Protein AF-A0A8H4KW56-F1 (afdb_monomer)

Sequence (147 aa):
MRIPSISNPPPTCSAEEEAIVAAIAARRHPRPIQPLDSALLYSPHVVAGWDSFVGAVRTKSSLADDLRELAIAVVKLLLKSEQPEGFTEKQWAICVIADEMTRNVQVKDETFDWLKALSSHQEVVEVVATDGMPKQHSSRMNLTALF

Solvent-accessible surface area (backbone atoms only — not comparable to full-atom values): 9111 Å² total; per-residue (Å²): 136,83,78,71,63,54,61,88,79,69,91,65,93,46,76,66,48,46,51,46,54,50,51,53,42,61,74,39,57,94,47,74,80,45,66,67,59,36,40,44,55,82,39,48,69,60,45,50,54,49,53,51,50,54,47,41,62,75,74,67,52,88,58,53,69,69,55,47,47,46,40,64,63,64,66,95,76,81,88,76,94,65,82,58,90,92,59,51,72,59,56,44,40,47,52,52,49,39,48,30,40,72,74,64,71,52,65,56,68,69,61,53,54,52,41,53,74,69,39,54,76,66,47,52,51,51,48,52,59,46,47,67,45,84,61,90,85,47,95,67,81,62,73,71,72,80,111

Mean predicted aligned error: 8.42 Å

pLDDT: mean 79.17, std 16.53, range [28.31, 96.44]

InterPro domains:
  IPR029032 AhpD-like [G3DSA:1.20.1290.10] (73-144)
  IPR029032 AhpD-like [SSF69118] (9-130)

Secondary structure (DSSP, 8-state):
-PPPPPPSSPP-SSHHHHHHHHHHHHHHTTSPPPHHHHHHTTSHHHHHHHHHHHHHHHHS-SS-HHHHHHHHH--SS---SSPPTT--HHHHHHHHHHHHHHHHSSPPHHHHHHHHHHS-HHHHHHHHHHHTS--TT-SS--GGGG-

Structure (mmCIF, N/CA/C/O backbone):
data_AF-A0A8H4KW56-F1
#
_entry.id   AF-A0A8H4KW56-F1
#
loop_
_atom_site.group_PDB
_atom_site.id
_atom_site.type_symbol
_atom_site.label_atom_id
_atom_site.label_alt_id
_atom_site.label_comp_id
_atom_site.label_asym_id
_atom_site.label_entity_id
_atom_site.label_seq_id
_atom_site.pdbx_PDB_ins_code
_atom_site.Cartn_x
_atom_site.Cartn_y
_atom_site.Cartn_z
_atom_site.occupancy
_atom_site.B_iso_or_equiv
_atom_site.auth_seq_id
_atom_site.auth_comp_id
_atom_site.auth_asym_id
_atom_site.auth_atom_id
_atom_site.pdbx_PDB_model_num
ATOM 1 N N . MET A 1 1 ? 4.235 21.195 -11.115 1.00 47.50 1 MET A N 1
ATOM 2 C CA . MET A 1 1 ? 5.175 20.990 -12.238 1.00 47.50 1 MET A CA 1
ATOM 3 C C . MET A 1 1 ? 4.883 19.611 -12.827 1.00 47.50 1 MET A C 1
ATOM 5 O O . MET A 1 1 ? 4.714 18.693 -12.036 1.00 47.50 1 MET A O 1
ATOM 9 N N . ARG A 1 2 ? 4.703 19.460 -14.150 1.00 62.31 2 ARG A N 1
ATOM 10 C CA . ARG A 1 2 ? 4.551 18.135 -14.793 1.00 62.31 2 ARG A CA 1
ATOM 11 C C . ARG A 1 2 ? 5.924 17.667 -15.263 1.00 62.31 2 ARG A C 1
ATOM 13 O O . ARG A 1 2 ? 6.624 18.450 -15.896 1.00 62.31 2 ARG A O 1
ATOM 20 N N . ILE A 1 3 ? 6.278 16.424 -14.961 1.00 69.06 3 ILE A N 1
ATOM 21 C CA . ILE A 1 3 ? 7.489 15.794 -15.492 1.00 69.06 3 ILE A CA 1
ATOM 22 C C . ILE A 1 3 ? 7.229 15.470 -16.976 1.00 69.06 3 ILE A C 1
ATOM 24 O O . ILE A 1 3 ? 6.173 14.900 -17.274 1.00 69.06 3 ILE A O 1
ATOM 28 N N . PRO A 1 4 ? 8.112 15.869 -17.911 1.00 76.38 4 PRO A N 1
ATOM 29 C CA . PRO A 1 4 ? 8.006 15.479 -19.317 1.00 76.38 4 PRO A CA 1
ATOM 30 C C . PRO A 1 4 ? 8.029 13.956 -19.474 1.00 76.38 4 PRO A C 1
ATOM 32 O O . PRO A 1 4 ? 8.642 13.263 -18.677 1.00 76.38 4 PRO A O 1
ATOM 35 N N . SER A 1 5 ? 7.372 13.408 -20.491 1.00 73.06 5 SER A N 1
ATOM 36 C CA . SER A 1 5 ? 7.474 11.971 -20.762 1.00 73.06 5 SER A CA 1
ATOM 37 C C . SER A 1 5 ? 8.786 11.650 -21.478 1.00 73.06 5 SER A C 1
ATOM 39 O O . SER A 1 5 ? 9.193 12.384 -22.378 1.00 73.06 5 SER A O 1
ATOM 41 N N . ILE A 1 6 ? 9.418 10.537 -21.106 1.00 74.06 6 ILE A N 1
ATOM 42 C CA . ILE A 1 6 ? 10.551 9.976 -21.848 1.00 74.06 6 ILE A CA 1
ATOM 43 C C . ILE A 1 6 ? 10.073 9.499 -23.228 1.00 74.06 6 ILE A C 1
ATOM 45 O O . ILE A 1 6 ? 8.922 9.081 -23.387 1.00 74.06 6 ILE A O 1
ATOM 49 N N . SER A 1 7 ? 10.958 9.572 -24.224 1.00 72.44 7 SER A N 1
ATOM 50 C CA . SER A 1 7 ? 10.745 9.024 -25.567 1.00 72.44 7 SER A CA 1
ATOM 51 C C . SER A 1 7 ? 10.301 7.553 -25.528 1.00 72.44 7 SER A C 1
ATOM 53 O O . SER A 1 7 ? 10.664 6.808 -24.622 1.00 72.44 7 SER A O 1
ATOM 55 N N . ASN A 1 8 ? 9.516 7.131 -26.523 1.00 68.31 8 ASN A N 1
ATOM 56 C CA . ASN A 1 8 ? 9.110 5.737 -26.711 1.00 68.31 8 ASN A CA 1
ATOM 57 C C . ASN A 1 8 ? 9.741 5.203 -28.016 1.00 68.31 8 ASN A C 1
ATOM 59 O O . ASN A 1 8 ? 9.418 5.752 -29.074 1.00 68.31 8 ASN A O 1
ATOM 63 N N . PRO A 1 9 ? 10.615 4.178 -27.977 1.00 68.81 9 PRO A N 1
ATOM 64 C CA . PRO A 1 9 ? 11.002 3.391 -26.802 1.00 68.81 9 PRO A CA 1
ATOM 65 C C . PRO A 1 9 ? 11.886 4.168 -25.806 1.00 68.81 9 PRO A C 1
ATOM 67 O O . PRO A 1 9 ? 12.611 5.077 -26.223 1.00 68.81 9 PRO A O 1
ATOM 70 N N . PRO A 1 10 ? 11.828 3.828 -24.503 1.00 74.94 10 PRO A N 1
ATOM 71 C CA . PRO A 1 10 ? 12.686 4.438 -23.492 1.00 74.94 10 PRO A CA 1
ATOM 72 C C . PRO A 1 10 ? 14.160 4.120 -23.782 1.00 74.94 10 PRO A C 1
ATOM 74 O O . PRO A 1 10 ? 14.463 2.967 -24.090 1.00 74.94 10 PRO A O 1
ATOM 77 N N . PRO A 1 11 ? 15.084 5.092 -23.677 1.00 75.75 11 PRO A N 1
ATOM 78 C CA . PRO A 1 11 ? 16.506 4.799 -23.722 1.00 75.75 11 PRO A CA 1
ATOM 79 C C . PRO A 1 11 ? 16.898 4.008 -22.469 1.00 75.75 11 PRO A C 1
ATOM 81 O O . PRO A 1 11 ? 16.590 4.425 -21.353 1.00 75.75 11 PRO A O 1
ATOM 84 N N . THR A 1 12 ? 17.578 2.884 -22.662 1.00 81.31 12 THR A N 1
ATOM 85 C CA . THR A 1 12 ? 18.128 2.038 -21.599 1.00 81.31 12 THR A CA 1
ATOM 86 C C . THR A 1 12 ? 19.645 1.986 -21.728 1.00 81.31 12 THR A C 1
ATOM 88 O O . THR A 1 12 ? 20.190 1.947 -22.832 1.00 81.31 12 THR A O 1
ATOM 91 N N . CYS A 1 13 ? 20.338 2.003 -20.595 1.00 79.69 13 CYS A N 1
ATOM 92 C CA . CYS A 1 13 ? 21.798 1.981 -20.513 1.00 79.69 13 CYS A CA 1
ATOM 93 C C . CYS A 1 13 ? 22.339 0.627 -20.023 1.00 79.69 13 CYS A C 1
ATOM 95 O O . CYS A 1 13 ? 23.553 0.424 -20.009 1.00 79.69 13 CYS A O 1
ATOM 97 N N . SER A 1 14 ? 21.466 -0.297 -19.602 1.00 87.12 14 SER A N 1
ATOM 98 C CA . SER A 1 14 ? 21.843 -1.625 -19.113 1.00 87.12 14 SER A CA 1
ATOM 99 C C . SER A 1 14 ? 20.784 -2.691 -19.420 1.00 87.12 14 SER A C 1
ATOM 101 O O . SER A 1 14 ? 19.601 -2.386 -19.583 1.00 87.12 14 SER A O 1
ATOM 103 N N . ALA A 1 15 ? 21.202 -3.961 -19.418 1.00 89.25 15 ALA A N 1
ATOM 104 C CA . ALA A 1 15 ? 20.299 -5.107 -19.563 1.00 89.25 15 ALA A CA 1
ATOM 105 C C . ALA A 1 15 ? 19.258 -5.198 -18.427 1.00 89.25 15 ALA A C 1
ATOM 107 O O . ALA A 1 15 ? 18.167 -5.735 -18.613 1.00 89.25 15 ALA A O 1
ATOM 108 N N . GLU A 1 16 ? 19.579 -4.666 -17.246 1.00 87.69 16 GLU A N 1
ATOM 109 C CA . GLU A 1 16 ? 18.648 -4.613 -16.118 1.00 87.69 16 GLU A CA 1
ATOM 110 C C . GLU A 1 16 ? 17.526 -3.594 -16.371 1.00 87.69 16 GLU A C 1
ATOM 112 O O . GLU A 1 16 ? 16.353 -3.905 -16.170 1.00 87.69 16 GLU A O 1
ATOM 117 N N . GLU A 1 17 ? 17.853 -2.408 -16.892 1.00 88.50 17 GLU A N 1
ATOM 118 C CA . GLU A 1 17 ? 16.851 -1.403 -17.272 1.00 88.50 17 GLU A CA 1
ATOM 119 C C . GLU A 1 17 ? 15.952 -1.895 -18.414 1.00 88.50 17 GLU A C 1
ATOM 121 O O . GLU A 1 17 ? 14.739 -1.679 -18.384 1.00 88.50 17 GLU A O 1
ATOM 126 N N . GLU A 1 18 ? 16.516 -2.619 -19.384 1.00 88.94 18 GLU A N 1
ATOM 127 C CA . GLU A 1 18 ? 15.751 -3.277 -20.451 1.00 88.94 18 GLU A CA 1
ATOM 128 C C . GLU A 1 18 ? 14.740 -4.282 -19.893 1.00 88.94 18 GLU A C 1
ATOM 130 O O . GLU A 1 18 ? 13.574 -4.282 -20.300 1.00 88.94 18 GLU A O 1
ATOM 135 N N . ALA A 1 19 ? 15.151 -5.098 -18.918 1.00 91.38 19 ALA A N 1
ATOM 136 C CA . ALA A 1 19 ? 14.266 -6.050 -18.257 1.00 91.38 19 ALA A CA 1
ATO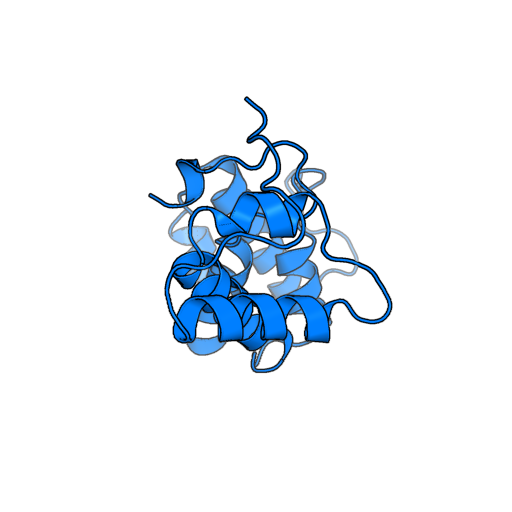M 137 C C . ALA A 1 19 ? 13.122 -5.346 -17.504 1.00 91.38 19 ALA A C 1
ATOM 139 O O . ALA A 1 19 ? 11.979 -5.809 -17.547 1.00 91.38 19 ALA A O 1
ATOM 140 N N . ILE A 1 20 ? 13.395 -4.202 -16.866 1.00 90.94 20 ILE A N 1
ATOM 141 C CA . ILE A 1 20 ? 12.382 -3.388 -16.176 1.00 90.94 20 ILE A CA 1
ATOM 142 C C . ILE A 1 20 ? 11.365 -2.823 -17.177 1.00 90.94 20 ILE A C 1
ATOM 144 O O . ILE A 1 20 ? 10.155 -2.962 -16.975 1.00 90.94 20 ILE A O 1
ATOM 148 N N . VAL A 1 21 ? 11.827 -2.234 -18.285 1.00 89.19 21 VAL A N 1
ATOM 149 C CA . VAL A 1 21 ? 10.944 -1.714 -19.343 1.00 89.19 21 VAL A CA 1
ATOM 150 C C . VAL A 1 21 ? 10.088 -2.835 -19.940 1.00 89.19 21 VAL A C 1
ATOM 152 O O . VAL A 1 21 ? 8.880 -2.659 -20.120 1.00 89.19 21 VAL A O 1
ATOM 155 N N . ALA A 1 22 ? 10.679 -4.006 -20.191 1.00 90.25 22 ALA A N 1
ATOM 156 C CA . ALA A 1 22 ? 9.967 -5.173 -20.702 1.00 90.25 22 ALA A CA 1
ATOM 157 C C . ALA A 1 22 ? 8.895 -5.677 -19.721 1.00 90.25 22 ALA A C 1
ATOM 159 O O . ALA A 1 22 ? 7.775 -5.977 -20.140 1.00 90.25 22 ALA A O 1
ATOM 160 N N . ALA A 1 23 ? 9.191 -5.713 -18.417 1.00 89.88 23 ALA A N 1
ATOM 161 C CA . ALA A 1 23 ? 8.227 -6.099 -17.387 1.00 89.88 23 ALA A CA 1
ATOM 162 C C . ALA A 1 23 ? 7.026 -5.137 -17.332 1.00 89.88 23 ALA A C 1
ATOM 164 O O . ALA A 1 23 ? 5.874 -5.579 -17.268 1.00 89.88 23 ALA A O 1
ATOM 165 N N . ILE A 1 24 ? 7.272 -3.826 -17.429 1.00 87.62 24 ILE A N 1
ATOM 166 C CA . ILE A 1 24 ? 6.212 -2.807 -17.487 1.00 87.62 24 ILE A CA 1
ATOM 167 C C . ILE A 1 24 ? 5.364 -2.989 -18.752 1.00 87.62 24 ILE A C 1
ATOM 169 O O . ILE A 1 24 ? 4.133 -2.995 -18.672 1.00 87.62 24 ILE A O 1
ATOM 173 N N . ALA A 1 25 ? 5.997 -3.178 -19.912 1.00 88.12 25 ALA A N 1
ATOM 174 C CA . ALA A 1 25 ? 5.296 -3.403 -21.174 1.00 88.12 25 ALA A CA 1
ATOM 175 C C . ALA A 1 25 ? 4.415 -4.665 -21.122 1.00 88.12 25 ALA A C 1
ATOM 177 O O . ALA A 1 25 ? 3.240 -4.614 -21.494 1.00 88.12 25 ALA A O 1
ATOM 178 N N . ALA A 1 26 ? 4.941 -5.770 -20.585 1.00 90.25 26 ALA A N 1
ATOM 179 C CA . ALA A 1 26 ? 4.205 -7.020 -20.416 1.00 90.25 26 ALA A CA 1
ATOM 180 C C . ALA A 1 26 ? 2.983 -6.849 -19.499 1.00 90.25 26 ALA A C 1
ATOM 182 O O . ALA A 1 26 ? 1.888 -7.291 -19.842 1.00 90.25 26 ALA A O 1
ATOM 183 N N . ARG A 1 27 ? 3.133 -6.135 -18.374 1.00 85.88 27 ARG A N 1
ATOM 184 C CA . ARG A 1 27 ? 2.034 -5.832 -17.439 1.00 85.88 27 ARG A CA 1
ATOM 185 C C . ARG A 1 27 ? 0.928 -4.978 -18.068 1.00 85.88 27 ARG A C 1
ATOM 187 O O . ARG A 1 27 ? -0.227 -5.052 -17.647 1.00 85.88 27 ARG A O 1
ATOM 194 N N . ARG A 1 28 ? 1.266 -4.124 -19.036 1.00 83.62 28 ARG A N 1
ATOM 195 C CA . ARG A 1 28 ? 0.310 -3.220 -19.695 1.00 83.62 28 ARG A CA 1
ATOM 196 C C . ARG A 1 28 ? -0.399 -3.854 -20.888 1.00 83.62 28 ARG A C 1
ATOM 198 O O . ARG A 1 28 ? -1.491 -3.389 -21.225 1.00 83.62 28 ARG A O 1
ATOM 205 N N . HIS A 1 29 ? 0.166 -4.906 -21.479 1.00 84.94 29 HIS A N 1
ATOM 206 C CA . HIS A 1 29 ? -0.360 -5.547 -22.680 1.00 84.94 29 HIS A CA 1
ATOM 207 C C . HIS A 1 29 ? -1.867 -5.882 -22.566 1.00 84.94 29 HIS A C 1
ATOM 209 O O . HIS A 1 29 ? -2.305 -6.407 -21.540 1.00 84.94 29 HIS A O 1
ATOM 215 N N . PRO A 1 30 ? -2.687 -5.586 -23.599 1.00 85.56 30 PRO A N 1
ATOM 216 C CA . PRO A 1 30 ? -2.322 -5.072 -24.929 1.00 85.56 30 PRO A CA 1
ATOM 217 C C . PRO A 1 30 ? -2.187 -3.543 -25.006 1.00 85.56 30 PRO A C 1
ATOM 219 O O . PRO A 1 30 ? -1.982 -2.992 -26.085 1.00 85.56 30 PRO A O 1
ATOM 222 N N . ARG A 1 31 ? -2.336 -2.829 -23.885 1.00 85.00 31 ARG A N 1
ATOM 223 C CA . ARG A 1 31 ? -2.227 -1.368 -23.869 1.00 85.00 31 ARG A CA 1
ATOM 224 C C . ARG A 1 31 ? -0.756 -0.945 -23.930 1.00 85.00 31 ARG A C 1
ATOM 226 O O . ARG A 1 31 ? 0.087 -1.600 -23.317 1.00 85.00 31 ARG A O 1
ATOM 233 N N . PRO A 1 32 ? -0.445 0.166 -24.618 1.00 83.00 32 PRO A N 1
ATOM 234 C CA . PRO A 1 32 ? 0.901 0.716 -24.613 1.00 83.00 32 PRO A CA 1
ATOM 235 C C . PRO A 1 32 ? 1.277 1.258 -23.227 1.00 83.00 32 PRO A C 1
ATOM 237 O O . PRO A 1 32 ? 0.413 1.535 -22.386 1.00 83.00 32 PRO A O 1
ATOM 240 N N . ILE A 1 33 ? 2.582 1.448 -23.026 1.00 80.88 33 ILE A N 1
ATOM 241 C CA . ILE A 1 33 ? 3.152 2.176 -21.887 1.00 80.88 33 ILE A CA 1
ATOM 242 C C . ILE A 1 33 ? 2.464 3.545 -21.780 1.00 80.88 33 ILE A C 1
ATOM 244 O O . ILE A 1 33 ? 2.325 4.265 -22.771 1.00 80.88 33 ILE A O 1
ATOM 248 N N . GLN A 1 34 ? 1.985 3.887 -20.584 1.00 80.06 34 GLN A N 1
ATOM 249 C CA . GLN A 1 34 ? 1.272 5.142 -20.357 1.00 80.06 34 GLN A CA 1
ATOM 250 C C . GLN A 1 34 ? 2.257 6.292 -20.091 1.00 80.06 34 GLN A C 1
ATOM 252 O O . GLN A 1 34 ? 3.353 6.045 -19.595 1.00 80.06 34 GLN A O 1
ATOM 257 N N . PRO A 1 35 ? 1.855 7.564 -20.287 1.00 77.69 35 PRO A N 1
ATOM 258 C CA . PRO A 1 35 ? 2.702 8.716 -19.960 1.00 77.69 35 PRO A CA 1
ATOM 259 C C . PRO A 1 35 ? 3.231 8.718 -18.518 1.00 77.69 35 PRO A C 1
ATOM 261 O O . PRO A 1 35 ? 4.322 9.222 -18.269 1.00 77.69 35 PRO A O 1
ATOM 264 N N . LEU A 1 36 ? 2.467 8.139 -17.581 1.00 76.44 36 LEU A N 1
ATOM 265 C CA . LEU A 1 36 ? 2.890 7.928 -16.197 1.00 76.44 36 LEU A CA 1
ATOM 266 C C . LEU A 1 36 ? 4.065 6.950 -16.100 1.00 76.44 36 LEU A C 1
ATOM 268 O O . LEU A 1 36 ? 5.062 7.271 -15.466 1.00 76.44 36 LEU A O 1
ATOM 272 N N . ASP A 1 37 ? 3.961 5.787 -16.744 1.00 79.06 37 ASP A N 1
ATOM 273 C CA . ASP A 1 37 ? 5.034 4.790 -16.762 1.00 79.06 37 ASP A CA 1
ATOM 274 C C . ASP A 1 37 ? 6.294 5.387 -17.420 1.00 79.06 37 ASP A C 1
ATOM 276 O O . ASP A 1 37 ? 7.390 5.275 -16.880 1.00 79.06 37 ASP A O 1
ATOM 280 N N . SER A 1 38 ? 6.130 6.124 -18.528 1.00 78.31 38 SER A N 1
ATOM 281 C CA . SER A 1 38 ? 7.228 6.835 -19.198 1.00 78.31 38 SER A CA 1
ATOM 282 C C . SER A 1 38 ? 7.880 7.905 -18.322 1.00 78.31 38 SER A C 1
ATOM 284 O O . SER A 1 38 ? 9.084 8.101 -18.412 1.00 78.31 38 SER A O 1
ATOM 286 N N . ALA A 1 39 ? 7.117 8.615 -17.489 1.00 82.44 39 ALA A N 1
ATOM 287 C CA . ALA A 1 39 ? 7.676 9.591 -16.554 1.00 82.44 39 ALA A CA 1
ATOM 288 C C . ALA A 1 39 ? 8.367 8.920 -15.355 1.00 82.44 39 ALA A C 1
ATOM 290 O O . ALA A 1 39 ? 9.310 9.467 -14.800 1.00 82.44 39 ALA A O 1
ATOM 291 N N . LEU A 1 40 ? 7.927 7.734 -14.939 1.00 82.38 40 LEU A N 1
ATOM 292 C CA . LEU A 1 40 ? 8.568 6.999 -13.849 1.00 82.38 40 LEU A CA 1
ATOM 293 C C . LEU A 1 40 ? 9.920 6.401 -14.280 1.00 82.38 40 LEU A C 1
ATOM 295 O O . LEU A 1 40 ? 10.844 6.319 -13.473 1.00 82.38 40 LEU A O 1
ATOM 299 N N . LEU A 1 41 ? 10.080 6.083 -15.568 1.00 87.00 41 LEU A N 1
ATOM 300 C CA . LEU A 1 41 ? 11.314 5.537 -16.144 1.00 87.00 41 LEU A CA 1
ATOM 301 C C . LEU A 1 41 ? 12.538 6.476 -16.093 1.00 87.00 41 LEU A C 1
ATOM 303 O O . LEU A 1 41 ? 13.621 6.052 -16.479 1.00 87.00 41 LEU A O 1
ATOM 307 N N . TYR A 1 42 ? 12.428 7.700 -15.554 1.00 86.06 42 TYR A N 1
ATOM 308 C CA . TYR A 1 42 ? 13.617 8.478 -15.160 1.00 86.06 42 TYR A CA 1
ATOM 309 C C . TYR A 1 42 ? 14.391 7.811 -14.013 1.00 86.06 42 TYR A C 1
ATOM 311 O O . TYR A 1 42 ? 15.553 8.139 -13.789 1.00 86.06 42 TYR A O 1
ATOM 319 N N . SER A 1 43 ? 13.759 6.893 -13.275 1.00 88.50 43 SER A N 1
ATOM 320 C CA . SER A 1 43 ? 14.400 6.103 -12.226 1.00 88.50 43 SER A CA 1
ATOM 321 C C . SER A 1 43 ? 13.959 4.633 -12.298 1.00 88.50 43 SER A C 1
ATOM 323 O O . SER A 1 43 ? 13.132 4.198 -11.492 1.00 88.50 43 SER A O 1
ATOM 325 N N . PRO A 1 44 ? 14.485 3.842 -13.256 1.00 88.12 44 PRO A N 1
ATOM 326 C CA . PRO A 1 44 ? 14.012 2.483 -13.533 1.00 88.12 44 PRO A CA 1
ATOM 327 C C . PRO A 1 44 ? 13.984 1.569 -12.301 1.00 88.12 44 PRO A C 1
ATOM 329 O O . PRO A 1 44 ? 12.973 0.917 -12.048 1.00 88.12 44 PRO A O 1
ATOM 332 N N . HIS A 1 45 ? 15.039 1.573 -11.479 1.00 89.38 45 HIS A N 1
ATOM 333 C CA . HIS A 1 45 ? 15.093 0.740 -10.270 1.00 89.38 45 HIS A CA 1
ATOM 334 C C . HIS A 1 45 ? 14.040 1.138 -9.223 1.00 89.38 45 HIS A C 1
ATOM 336 O O . HIS A 1 45 ? 13.480 0.268 -8.555 1.00 89.38 45 HIS A O 1
ATOM 342 N N . VAL A 1 46 ? 13.717 2.432 -9.104 1.00 88.69 46 VAL A N 1
ATOM 343 C CA . VAL A 1 46 ? 12.640 2.898 -8.217 1.00 88.69 46 VAL A CA 1
ATOM 344 C C . VAL A 1 46 ? 11.286 2.418 -8.734 1.00 88.69 46 VAL A C 1
ATOM 346 O O . VAL A 1 46 ? 10.481 1.936 -7.941 1.00 88.69 46 VAL A O 1
ATOM 349 N N . VAL A 1 47 ? 11.043 2.464 -10.050 1.00 87.19 47 VAL A N 1
ATOM 350 C CA . VAL A 1 47 ? 9.809 1.915 -10.649 1.00 87.19 47 VAL A CA 1
ATOM 351 C C . VAL A 1 47 ? 9.688 0.419 -10.401 1.00 87.19 47 VAL A C 1
ATOM 353 O O . VAL A 1 47 ? 8.617 -0.053 -10.034 1.00 87.19 47 VAL A O 1
ATOM 356 N N . ALA A 1 48 ? 10.778 -0.325 -10.577 1.00 89.06 48 ALA A N 1
ATOM 357 C CA . ALA A 1 48 ? 10.792 -1.767 -10.374 1.00 89.06 48 ALA A CA 1
ATOM 358 C C . ALA A 1 48 ? 10.479 -2.140 -8.917 1.00 89.06 48 ALA A C 1
ATOM 360 O O . ALA A 1 48 ? 9.625 -2.992 -8.661 1.00 89.06 48 ALA A O 1
ATOM 361 N N . GLY A 1 49 ? 11.125 -1.468 -7.957 1.00 89.88 49 GLY A N 1
ATOM 362 C CA . GLY A 1 49 ? 10.841 -1.649 -6.533 1.00 89.88 49 GLY A CA 1
ATOM 363 C C . GLY A 1 49 ? 9.397 -1.287 -6.186 1.00 89.88 49 GLY A C 1
ATOM 364 O O . GLY A 1 49 ? 8.71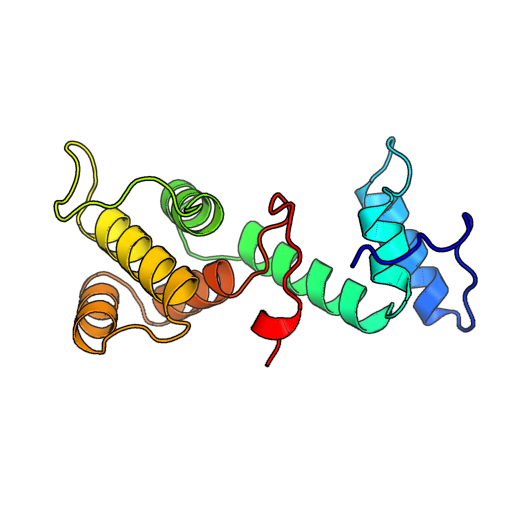7 -2.038 -5.488 1.00 89.88 49 GLY A O 1
ATOM 365 N N . TRP A 1 50 ? 8.905 -0.180 -6.740 1.00 85.44 50 TRP A N 1
ATOM 366 C CA . TRP A 1 50 ? 7.532 0.279 -6.566 1.00 85.44 50 TRP A CA 1
ATOM 367 C C . TRP A 1 50 ? 6.498 -0.724 -7.095 1.00 85.44 50 TRP A C 1
ATOM 369 O O . TRP A 1 50 ? 5.572 -1.094 -6.374 1.00 85.44 50 TRP A O 1
ATOM 379 N N . ASP A 1 51 ? 6.667 -1.215 -8.323 1.00 85.44 51 ASP A N 1
ATOM 380 C CA . ASP A 1 51 ? 5.775 -2.209 -8.927 1.00 85.44 51 ASP A CA 1
ATOM 381 C C . ASP A 1 51 ? 5.770 -3.521 -8.129 1.00 85.44 51 ASP A C 1
ATOM 383 O O . ASP A 1 51 ? 4.708 -4.108 -7.908 1.00 85.44 51 ASP A O 1
ATOM 387 N N . SER A 1 52 ? 6.940 -3.955 -7.649 1.00 89.56 52 SER A N 1
ATOM 388 C CA . SER A 1 52 ? 7.071 -5.132 -6.784 1.00 89.56 52 SER A CA 1
ATOM 389 C C . SER A 1 52 ? 6.317 -4.953 -5.462 1.00 89.56 52 SER A C 1
ATOM 391 O O . SER A 1 52 ? 5.522 -5.812 -5.072 1.00 89.56 52 SER A O 1
ATOM 393 N N . PHE A 1 53 ? 6.503 -3.808 -4.801 1.00 89.31 53 PHE A N 1
ATOM 394 C CA . PHE A 1 53 ? 5.849 -3.478 -3.537 1.00 89.31 53 PHE A CA 1
ATOM 395 C C . PHE A 1 53 ? 4.322 -3.393 -3.675 1.00 89.31 53 PHE A C 1
ATOM 397 O O . PHE A 1 53 ? 3.593 -4.056 -2.937 1.00 89.31 53 PHE A O 1
ATOM 404 N N . VAL A 1 54 ? 3.825 -2.652 -4.671 1.00 84.50 54 VAL A N 1
ATOM 405 C CA . VAL A 1 54 ? 2.385 -2.553 -4.965 1.00 84.50 54 VAL A CA 1
ATOM 406 C C . VAL A 1 54 ? 1.801 -3.922 -5.318 1.00 84.50 54 VAL A C 1
ATOM 408 O O . VAL A 1 54 ? 0.688 -4.249 -4.902 1.00 84.50 54 VAL A O 1
ATOM 411 N N . GLY A 1 55 ? 2.547 -4.742 -6.063 1.00 86.62 55 GLY A N 1
ATOM 412 C CA . GLY A 1 55 ? 2.173 -6.120 -6.358 1.00 86.62 55 GLY A CA 1
ATOM 413 C C . GLY A 1 55 ? 2.020 -6.961 -5.091 1.00 86.62 55 GLY A C 1
ATOM 414 O O . GLY A 1 55 ? 1.016 -7.659 -4.943 1.00 86.62 55 GLY A O 1
ATOM 415 N N . ALA A 1 56 ? 2.965 -6.863 -4.153 1.00 91.12 56 ALA A N 1
ATOM 416 C CA . ALA A 1 56 ? 2.911 -7.576 -2.880 1.00 91.12 56 ALA A CA 1
ATOM 417 C C . ALA A 1 56 ? 1.698 -7.159 -2.038 1.00 91.12 56 ALA A C 1
ATOM 419 O O . ALA A 1 56 ? 0.936 -8.024 -1.617 1.00 91.12 56 ALA A O 1
ATOM 420 N N . VAL A 1 57 ? 1.450 -5.858 -1.876 1.00 87.50 57 VAL A N 1
ATOM 421 C CA . VAL A 1 57 ? 0.280 -5.362 -1.130 1.00 87.50 57 VAL A CA 1
ATOM 422 C C . VAL A 1 57 ? -1.033 -5.847 -1.745 1.00 87.50 57 VAL A C 1
ATOM 424 O O . VAL A 1 57 ? -1.938 -6.258 -1.028 1.00 87.50 57 VAL A O 1
ATOM 427 N N . ARG A 1 58 ? -1.149 -5.860 -3.078 1.00 84.81 58 ARG A N 1
ATOM 428 C CA . ARG A 1 58 ? -2.393 -6.263 -3.752 1.00 84.81 58 ARG A CA 1
ATOM 429 C C . ARG A 1 58 ? -2.647 -7.763 -3.787 1.00 84.81 58 ARG A C 1
ATOM 431 O O . ARG A 1 58 ? -3.801 -8.160 -3.867 1.00 84.81 58 ARG A O 1
ATOM 438 N N . THR A 1 59 ? -1.595 -8.579 -3.810 1.00 88.56 59 THR A N 1
ATOM 439 C CA . THR A 1 59 ? -1.722 -10.018 -4.120 1.00 88.56 59 THR A CA 1
ATOM 440 C C . THR A 1 59 ? -1.208 -10.947 -3.025 1.00 88.56 59 THR A C 1
ATOM 442 O O . THR A 1 59 ? -1.447 -12.148 -3.095 1.00 88.56 59 THR A O 1
ATOM 445 N N . LYS A 1 60 ? -0.496 -10.417 -2.025 1.00 92.19 60 LYS A N 1
ATOM 446 C CA . LYS A 1 60 ? 0.145 -11.186 -0.946 1.00 92.19 60 LYS A CA 1
ATOM 447 C C . LYS A 1 60 ? -0.178 -10.644 0.452 1.00 92.19 60 LYS A C 1
ATOM 449 O O . LYS A 1 60 ? 0.483 -11.035 1.407 1.00 92.19 60 LYS A O 1
ATOM 454 N N . SER A 1 61 ? -1.145 -9.735 0.566 1.00 91.00 61 SER A N 1
ATOM 455 C CA . SER A 1 61 ? -1.604 -9.203 1.852 1.00 91.00 61 SER A CA 1
ATOM 456 C C . SER A 1 61 ? -2.551 -10.184 2.544 1.00 91.00 61 SER A C 1
ATOM 458 O O . SER A 1 61 ? -3.312 -10.898 1.892 1.00 91.00 61 SER A O 1
ATOM 460 N N . SER A 1 62 ? -2.488 -10.200 3.873 1.00 93.88 62 SER A N 1
ATOM 461 C CA . SER A 1 62 ? -3.436 -10.883 4.755 1.00 93.88 62 SER A CA 1
ATOM 462 C C . SER A 1 62 ? -4.760 -10.130 4.935 1.00 93.88 62 SER A C 1
ATOM 464 O O . SER A 1 62 ? -5.741 -10.729 5.376 1.00 93.88 62 SER A O 1
ATOM 466 N N . LEU A 1 63 ? -4.806 -8.836 4.591 1.00 92.19 63 LEU A N 1
ATOM 467 C CA . LEU A 1 63 ? -6.016 -8.023 4.665 1.00 92.19 63 LEU A CA 1
ATOM 468 C C . LEU A 1 63 ? -7.091 -8.568 3.727 1.00 92.19 63 LEU A C 1
ATOM 470 O O . LEU A 1 63 ? -6.847 -8.796 2.536 1.00 92.19 63 LEU A O 1
ATOM 474 N N . ALA A 1 64 ? -8.305 -8.688 4.262 1.00 93.06 64 ALA A N 1
ATOM 475 C CA . ALA A 1 64 ? -9.486 -8.972 3.464 1.00 93.06 64 ALA A CA 1
ATOM 476 C C . ALA A 1 64 ? -9.660 -7.924 2.349 1.00 93.06 64 ALA A C 1
ATOM 478 O O . ALA A 1 64 ? -9.261 -6.763 2.488 1.00 93.06 64 ALA A O 1
ATOM 479 N N . ASP A 1 65 ? -10.236 -8.352 1.225 1.00 90.69 65 ASP A N 1
ATOM 48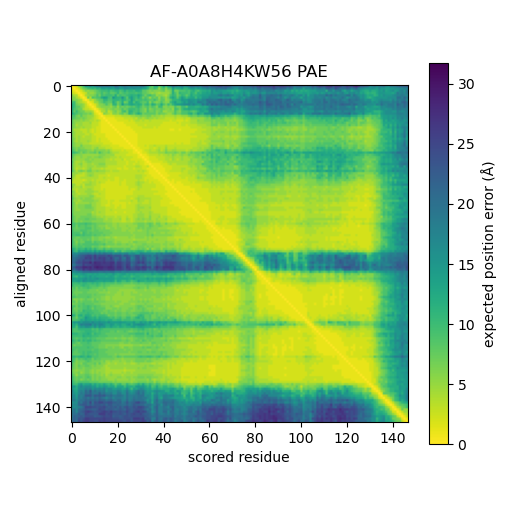0 C CA . ASP A 1 65 ? -10.337 -7.536 0.011 1.00 90.69 65 ASP A CA 1
ATOM 481 C C . ASP A 1 65 ? -11.060 -6.208 0.249 1.00 90.69 65 ASP A C 1
ATOM 483 O O . ASP A 1 65 ? -10.620 -5.175 -0.246 1.00 90.69 65 ASP A O 1
ATOM 487 N N . ASP A 1 66 ? -12.116 -6.211 1.060 1.00 89.94 66 ASP A N 1
ATOM 488 C CA . ASP A 1 66 ? -12.861 -5.012 1.434 1.00 89.94 66 ASP A CA 1
ATOM 489 C C . ASP A 1 66 ? -12.010 -4.027 2.253 1.00 89.94 66 ASP A C 1
ATOM 491 O O . ASP A 1 66 ? -12.015 -2.831 1.970 1.00 89.94 66 ASP A O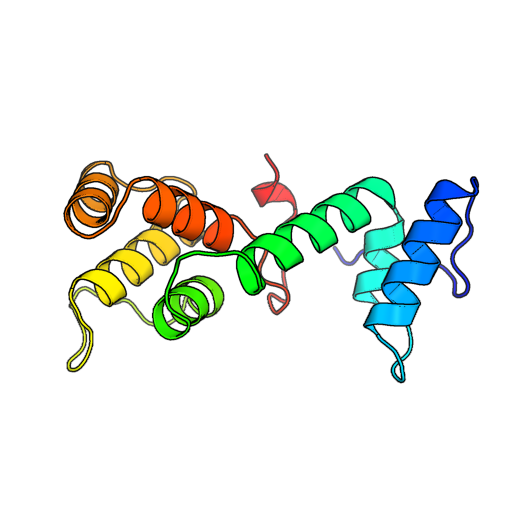 1
ATOM 495 N N . LEU A 1 67 ? -11.228 -4.517 3.221 1.00 91.19 67 LEU A N 1
ATOM 496 C CA . LEU A 1 67 ? -10.330 -3.694 4.039 1.00 91.19 67 LEU A CA 1
ATOM 497 C C . LEU A 1 67 ? -9.194 -3.098 3.207 1.00 91.19 67 LEU A C 1
ATOM 499 O O . LEU A 1 67 ? -8.844 -1.927 3.368 1.00 91.19 67 LEU A O 1
ATOM 503 N N . ARG A 1 68 ? -8.626 -3.897 2.302 1.00 89.00 68 ARG A N 1
ATOM 504 C CA . ARG A 1 68 ? -7.554 -3.454 1.410 1.00 89.00 68 ARG A CA 1
ATOM 505 C C . ARG A 1 68 ? -8.058 -2.413 0.418 1.00 89.00 68 ARG A C 1
ATOM 507 O O . ARG A 1 68 ? -7.390 -1.403 0.211 1.00 89.00 68 ARG A O 1
ATOM 514 N N . GLU A 1 69 ? -9.230 -2.627 -0.175 1.00 86.50 69 GLU A N 1
ATOM 515 C CA . GLU A 1 69 ? -9.841 -1.638 -1.062 1.00 86.50 69 GLU A CA 1
ATOM 516 C C . GLU A 1 69 ? -10.233 -0.371 -0.304 1.00 86.50 69 GLU A C 1
ATOM 518 O O . GLU A 1 69 ? -10.028 0.712 -0.838 1.00 86.50 69 GLU A O 1
ATOM 523 N N . LEU A 1 70 ? -10.694 -0.460 0.949 1.00 86.50 70 LEU A N 1
ATOM 524 C CA . LEU A 1 70 ? -10.902 0.720 1.791 1.00 86.50 70 LEU A CA 1
ATOM 525 C C . LEU A 1 70 ? -9.598 1.501 1.977 1.00 86.50 70 LEU A C 1
ATOM 527 O O . LEU A 1 70 ? -9.558 2.679 1.632 1.00 86.50 70 LEU A O 1
ATOM 531 N N . ALA A 1 71 ? -8.512 0.852 2.403 1.00 82.62 71 ALA A N 1
ATOM 532 C CA . ALA A 1 71 ? -7.209 1.507 2.539 1.00 82.62 71 ALA A CA 1
ATOM 533 C C . ALA A 1 71 ? -6.725 2.120 1.206 1.00 82.62 71 ALA A C 1
ATOM 535 O O . ALA A 1 71 ? -6.226 3.239 1.15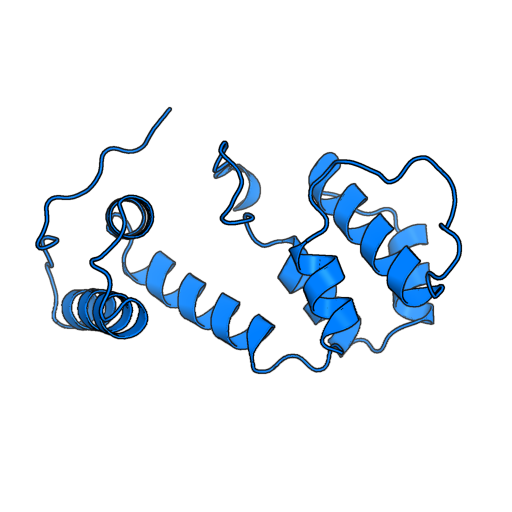9 1.00 82.62 71 ALA A O 1
ATOM 536 N N . ILE A 1 72 ? -6.921 1.456 0.061 1.00 78.69 72 ILE A N 1
ATOM 537 C CA . ILE A 1 72 ? -6.548 2.015 -1.253 1.00 78.69 72 ILE A CA 1
ATOM 538 C C . ILE A 1 72 ? -7.440 3.204 -1.640 1.00 78.69 72 ILE A C 1
ATOM 540 O O . ILE A 1 72 ? -6.935 4.210 -2.149 1.00 78.69 72 ILE A O 1
ATOM 544 N N . ALA A 1 73 ? -8.750 3.080 -1.437 1.00 73.94 73 ALA A N 1
ATOM 545 C CA . ALA A 1 73 ? -9.771 3.981 -1.952 1.00 73.94 73 ALA A CA 1
ATOM 546 C C . ALA A 1 73 ? -10.062 5.180 -1.047 1.00 73.94 73 ALA A C 1
ATOM 548 O O . ALA A 1 73 ? -10.763 6.088 -1.503 1.00 73.94 73 ALA A O 1
ATOM 549 N N . VAL A 1 74 ? -9.531 5.234 0.186 1.00 64.69 74 VAL A N 1
ATOM 550 C CA . VAL A 1 74 ? -9.650 6.418 1.049 1.00 64.69 74 VAL A CA 1
ATOM 551 C C . VAL A 1 74 ? -8.915 7.589 0.391 1.00 64.69 74 VAL A C 1
ATOM 553 O O . VAL A 1 74 ? -7.733 7.861 0.584 1.00 64.69 74 VAL A O 1
ATOM 556 N N . VAL A 1 75 ? -9.651 8.307 -0.450 1.00 54.34 75 VAL A N 1
ATOM 557 C CA . VAL A 1 75 ? -9.243 9.548 -1.087 1.00 54.34 75 VAL A CA 1
ATOM 558 C C . VAL A 1 75 ? -10.065 10.644 -0.438 1.00 54.34 75 VAL A C 1
ATOM 560 O O . VAL A 1 75 ? -11.158 10.952 -0.891 1.00 54.34 75 VAL A O 1
ATOM 563 N N . LYS A 1 76 ? -9.511 11.223 0.632 1.00 53.84 76 LYS A N 1
ATOM 564 C CA . LYS A 1 76 ? -9.654 12.619 1.094 1.00 53.84 76 LYS A CA 1
ATOM 565 C C . LYS A 1 76 ? -11.059 13.236 1.271 1.00 53.84 76 LYS A C 1
ATOM 567 O O . LYS A 1 76 ? -11.124 14.408 1.636 1.00 53.84 76 LYS A O 1
ATOM 572 N N . LEU A 1 77 ? -12.169 12.548 0.998 1.00 52.12 77 LEU A N 1
ATOM 573 C CA . LEU A 1 77 ? -13.429 13.245 0.721 1.00 52.12 77 LEU A CA 1
ATOM 574 C C . LEU A 1 77 ? -14.476 13.217 1.847 1.00 52.12 77 LEU A C 1
ATOM 576 O O . LEU A 1 77 ? -15.281 14.141 1.869 1.00 52.12 77 LEU A O 1
ATOM 580 N N . LEU A 1 78 ? -14.526 12.240 2.768 1.00 52.22 78 LEU A N 1
ATOM 581 C CA . LEU A 1 78 ? -15.804 11.999 3.477 1.00 52.22 78 LEU A CA 1
ATOM 582 C C . LEU A 1 78 ? -15.793 11.646 4.975 1.00 52.22 78 LEU A C 1
ATOM 584 O O . LEU A 1 78 ? -16.824 11.207 5.468 1.00 52.22 78 LEU A O 1
ATOM 588 N N . LEU A 1 79 ? -14.729 11.870 5.748 1.00 56.66 79 LEU A N 1
ATOM 589 C CA . LEU A 1 79 ? -14.741 11.440 7.158 1.00 56.66 79 LEU A CA 1
ATOM 590 C C . LEU A 1 79 ? -14.933 12.607 8.125 1.00 56.66 79 LEU A C 1
ATOM 592 O O . LEU A 1 79 ? -14.038 13.021 8.855 1.00 56.66 79 LEU A O 1
ATOM 596 N N . LYS A 1 80 ? -16.144 13.171 8.099 1.00 55.34 80 LYS A N 1
ATOM 597 C CA . LYS A 1 80 ? -16.620 14.068 9.153 1.00 55.34 80 LYS A CA 1
ATOM 598 C C . LYS A 1 80 ? -17.138 13.232 10.329 1.00 55.34 80 LYS A C 1
ATOM 600 O O . LYS A 1 80 ? -18.242 12.710 10.284 1.00 55.34 80 LYS A O 1
ATOM 605 N N . SER A 1 81 ? -16.296 13.159 11.354 1.00 63.69 81 SER A N 1
ATOM 606 C CA . SER A 1 81 ? -16.578 12.998 12.791 1.00 63.69 81 SER A CA 1
ATOM 607 C C . SER A 1 81 ? -17.334 11.778 13.341 1.00 63.69 81 SER A C 1
ATOM 609 O O . SER A 1 81 ? -17.223 11.582 14.545 1.00 63.69 81 SER A O 1
ATOM 611 N N . GLU A 1 82 ? -18.018 10.934 12.561 1.00 75.50 82 GLU A N 1
ATOM 612 C CA . GLU A 1 82 ? -18.725 9.754 13.10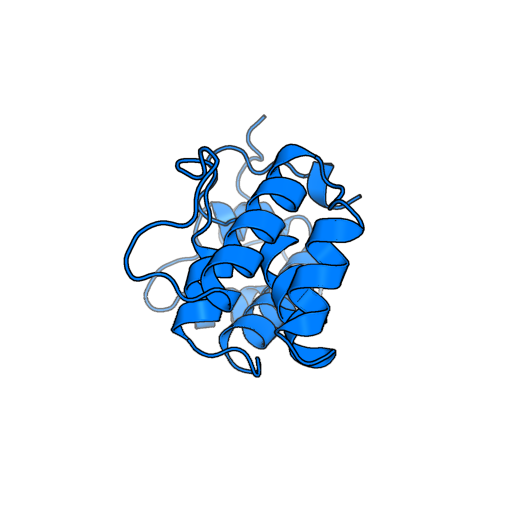9 1.00 75.50 82 GLU A CA 1
ATOM 613 C C . GLU A 1 82 ? -18.662 8.525 12.188 1.00 75.50 82 GLU A C 1
ATOM 615 O O . GLU A 1 82 ? -18.589 8.660 10.965 1.00 75.50 82 GLU A O 1
ATOM 620 N N . GLN A 1 83 ? -18.689 7.326 12.788 1.00 85.31 83 GLN A N 1
ATOM 621 C CA . GLN A 1 83 ? -18.724 6.049 12.069 1.00 85.31 83 GLN A CA 1
ATOM 622 C C . GLN A 1 83 ? -20.019 5.938 11.247 1.00 85.31 83 GLN A C 1
ATOM 624 O O . GLN A 1 83 ? -21.102 5.961 11.836 1.00 85.31 83 GLN A O 1
ATOM 629 N N . PRO A 1 84 ? -19.948 5.781 9.913 1.00 83.44 84 PRO A N 1
ATOM 630 C CA . PRO A 1 84 ? -21.140 5.612 9.090 1.00 83.44 84 PRO A CA 1
ATOM 631 C C . PRO A 1 84 ? -21.873 4.296 9.383 1.00 83.44 84 PRO A C 1
ATOM 633 O O . PRO A 1 84 ? -21.257 3.281 9.715 1.00 83.44 84 PRO A O 1
ATOM 636 N N . GLU A 1 85 ? -23.193 4.289 9.185 1.00 85.44 85 GLU A N 1
ATOM 637 C CA . GLU A 1 85 ? -23.998 3.068 9.271 1.00 85.44 85 GLU A CA 1
ATOM 638 C C . GLU A 1 85 ? -23.497 2.009 8.271 1.00 85.44 85 GLU A C 1
ATOM 640 O O . GLU A 1 85 ? -23.175 2.315 7.121 1.00 85.44 85 GLU A O 1
ATOM 645 N N . GLY A 1 86 ? -23.408 0.755 8.720 1.00 86.81 86 GLY A N 1
ATOM 646 C CA . GLY A 1 86 ? -22.937 -0.370 7.907 1.00 86.81 86 GLY A CA 1
ATOM 647 C C . GLY A 1 86 ? -21.418 -0.570 7.887 1.00 86.81 86 GLY A C 1
ATOM 648 O O . GLY A 1 86 ? -20.966 -1.599 7.390 1.00 86.81 86 GLY A O 1
ATOM 649 N N . PHE A 1 87 ? -20.631 0.344 8.462 1.00 89.50 87 PHE A N 1
ATOM 650 C CA . PHE A 1 87 ? -19.203 0.113 8.677 1.00 89.50 87 PHE A CA 1
ATOM 651 C C . PHE A 1 87 ? -18.988 -0.697 9.948 1.00 89.50 87 PHE A C 1
ATOM 653 O O . PHE A 1 87 ? -19.581 -0.420 10.990 1.00 89.50 87 PHE A O 1
ATOM 660 N N . THR A 1 88 ? -18.091 -1.671 9.879 1.00 93.12 88 THR A N 1
ATOM 661 C CA . THR A 1 88 ? -17.524 -2.290 11.079 1.00 93.12 88 THR A CA 1
ATOM 662 C C . THR A 1 88 ? -16.547 -1.335 11.760 1.00 93.12 88 THR A C 1
ATOM 664 O O . THR A 1 88 ? -15.994 -0.429 11.132 1.00 93.12 88 THR A O 1
ATOM 667 N N . GLU A 1 89 ? -16.279 -1.575 13.042 1.00 92.62 89 GLU A N 1
ATOM 668 C CA . GLU A 1 89 ? -15.303 -0.791 13.804 1.00 92.62 89 GLU A CA 1
ATOM 669 C C . GLU A 1 89 ? -13.906 -0.826 13.157 1.00 92.62 89 GLU A C 1
ATOM 671 O O . GLU A 1 89 ? -13.256 0.206 13.015 1.00 92.62 89 GLU A O 1
ATOM 676 N N . LYS A 1 90 ? -13.474 -1.996 12.660 1.00 93.00 90 LYS A N 1
ATOM 677 C CA . LYS A 1 90 ? -12.175 -2.163 11.987 1.00 93.00 90 LYS A CA 1
ATOM 678 C C . LYS A 1 90 ? -12.094 -1.397 10.666 1.00 93.00 90 LYS A C 1
ATOM 680 O O . LYS A 1 90 ? -11.094 -0.733 10.406 1.00 93.00 90 LYS A O 1
ATOM 685 N N . GLN A 1 91 ? -13.146 -1.455 9.847 1.00 91.94 91 GLN A N 1
ATOM 686 C CA . GLN A 1 91 ? -13.229 -0.668 8.610 1.00 91.94 91 GLN A CA 1
ATOM 687 C C . GLN A 1 91 ? -13.164 0.833 8.912 1.00 91.94 91 GLN A C 1
ATOM 689 O O . GLN A 1 91 ? -12.485 1.577 8.207 1.00 91.94 91 GLN A O 1
ATOM 694 N N . TRP A 1 92 ? -13.830 1.271 9.984 1.00 91.00 92 TRP A N 1
ATOM 695 C CA . TRP A 1 92 ? -13.800 2.663 10.411 1.00 91.00 92 TRP A CA 1
ATOM 696 C C . TRP A 1 92 ? -12.413 3.101 10.894 1.00 91.00 92 TRP A C 1
ATOM 698 O O . TRP A 1 92 ? -11.9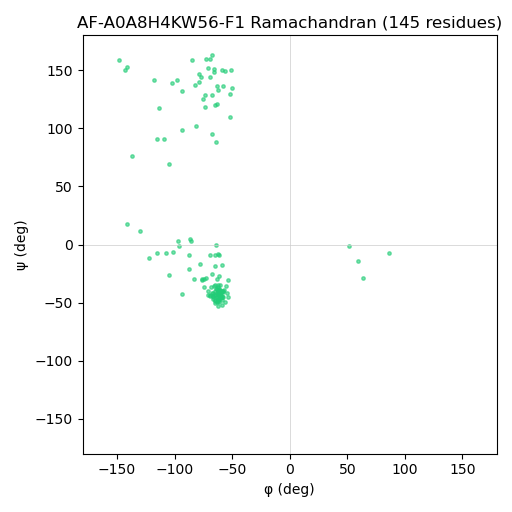18 4.135 10.448 1.00 91.00 92 TRP A O 1
ATOM 708 N N . ALA A 1 93 ? -11.742 2.288 11.713 1.00 91.06 93 ALA A N 1
ATOM 709 C CA . ALA A 1 93 ? -10.381 2.559 12.169 1.00 91.06 93 ALA A CA 1
ATOM 710 C C . ALA A 1 93 ? -9.396 2.714 11.001 1.00 91.06 93 ALA A C 1
ATOM 712 O O . ALA A 1 93 ? -8.637 3.681 10.966 1.00 91.06 93 ALA A O 1
ATOM 713 N N . ILE A 1 94 ? -9.454 1.825 10.004 1.00 90.38 94 ILE A N 1
ATOM 714 C CA . ILE A 1 94 ? -8.625 1.916 8.789 1.00 90.38 94 ILE A CA 1
ATOM 715 C C . ILE A 1 94 ? -8.879 3.234 8.051 1.00 90.38 94 ILE A C 1
ATOM 717 O O . ILE A 1 94 ? -7.937 3.926 7.675 1.00 90.38 94 ILE A O 1
ATOM 721 N N . CYS A 1 95 ? -10.144 3.622 7.894 1.00 87.94 95 CYS A N 1
ATOM 722 C CA . CYS A 1 95 ? -10.517 4.881 7.260 1.00 87.94 95 CYS A CA 1
ATOM 723 C C . CYS A 1 95 ? -9.953 6.114 7.996 1.00 87.94 95 CYS A C 1
ATOM 725 O O . CYS A 1 95 ? -9.467 7.044 7.348 1.00 87.94 95 CYS A O 1
ATOM 727 N N . VAL A 1 96 ? -9.984 6.128 9.334 1.00 87.00 96 VAL A N 1
ATOM 728 C CA . VAL A 1 96 ? -9.434 7.233 10.141 1.00 87.00 96 VAL A CA 1
ATOM 729 C C . VAL A 1 96 ? -7.907 7.279 10.052 1.00 87.00 96 VAL A C 1
ATOM 731 O O . VAL A 1 96 ? -7.348 8.355 9.844 1.00 87.00 96 VAL A O 1
ATOM 734 N N . ILE A 1 97 ? -7.233 6.126 10.133 1.00 86.81 97 ILE A N 1
ATOM 735 C CA . ILE A 1 97 ? -5.777 6.016 9.944 1.00 86.81 97 ILE A CA 1
ATOM 736 C C . ILE A 1 97 ? -5.371 6.582 8.581 1.00 86.81 97 ILE A C 1
ATOM 738 O O . ILE A 1 97 ? -4.489 7.439 8.506 1.00 86.81 97 ILE A O 1
ATOM 742 N N . ALA A 1 98 ? -6.051 6.161 7.515 1.00 84.38 98 ALA A N 1
ATOM 743 C CA . ALA A 1 98 ? -5.787 6.614 6.156 1.00 84.38 98 ALA A CA 1
ATOM 744 C C . ALA A 1 98 ? -5.956 8.138 5.999 1.00 84.38 98 ALA A C 1
ATOM 746 O O . ALA A 1 98 ? -5.140 8.795 5.340 1.00 84.38 98 ALA A O 1
ATOM 747 N N . ASP A 1 99 ? -6.984 8.729 6.622 1.00 82.50 99 ASP A N 1
ATOM 748 C CA . ASP A 1 99 ? -7.192 10.182 6.616 1.00 82.50 99 ASP A CA 1
ATOM 749 C C . ASP A 1 99 ? -6.086 10.925 7.381 1.00 82.50 99 ASP A C 1
ATOM 751 O O . ASP A 1 99 ? -5.504 11.872 6.841 1.00 82.50 99 ASP A O 1
ATOM 755 N N . GLU A 1 100 ? -5.731 10.475 8.590 1.00 82.00 100 GLU A N 1
ATOM 756 C CA . GLU A 1 100 ? -4.659 11.090 9.383 1.00 82.00 100 GLU A CA 1
ATOM 757 C C . GLU A 1 100 ? -3.310 11.019 8.650 1.00 82.00 100 GLU A C 1
ATOM 759 O O . GLU A 1 100 ? -2.648 12.051 8.487 1.00 82.00 100 GLU A O 1
ATOM 764 N N . MET A 1 101 ? -2.956 9.852 8.097 1.00 80.44 101 MET A N 1
ATOM 765 C CA . MET A 1 101 ? -1.746 9.663 7.285 1.00 80.44 101 MET A CA 1
ATOM 766 C C . MET A 1 101 ? -1.727 10.574 6.052 1.00 80.44 101 MET A C 1
ATOM 768 O O . MET A 1 101 ? -0.695 11.155 5.717 1.00 80.44 101 MET A O 1
ATOM 772 N N . THR A 1 102 ? -2.870 10.760 5.387 1.00 76.44 102 THR A N 1
ATOM 773 C CA . THR A 1 102 ? -2.961 11.571 4.161 1.00 76.44 102 THR A CA 1
ATOM 774 C C . THR A 1 102 ? -2.931 13.078 4.437 1.00 76.44 102 THR A C 1
ATOM 776 O O . THR A 1 102 ? -2.497 13.865 3.586 1.00 76.44 102 THR A O 1
ATOM 779 N N . ARG A 1 103 ? -3.443 13.518 5.592 1.00 75.56 103 ARG A N 1
ATOM 780 C CA . ARG A 1 103 ? -3.574 14.943 5.932 1.00 75.56 103 ARG A CA 1
ATOM 781 C C . ARG A 1 103 ? -2.393 15.486 6.716 1.00 75.56 103 ARG A C 1
ATOM 783 O O . ARG A 1 103 ? -1.962 16.604 6.443 1.00 75.56 103 ARG A O 1
ATOM 790 N N . ASN A 1 104 ? -1.916 14.716 7.684 1.00 70.94 104 ASN A N 1
ATOM 791 C CA . ASN A 1 104 ? -0.996 15.193 8.707 1.00 70.94 104 ASN A CA 1
ATOM 792 C C . ASN A 1 104 ? 0.366 14.505 8.627 1.00 70.94 104 ASN A C 1
ATOM 794 O O . ASN A 1 104 ? 1.265 14.908 9.361 1.00 70.94 104 ASN A O 1
ATOM 798 N N . VAL A 1 105 ? 0.523 13.475 7.779 1.00 72.56 105 VAL A N 1
ATOM 799 C CA . VAL A 1 105 ? 1.689 12.564 7.707 1.00 72.56 105 VAL A CA 1
ATOM 800 C C . VAL A 1 105 ? 1.880 11.732 8.987 1.00 72.56 105 VAL A C 1
ATOM 802 O O . VAL A 1 105 ? 2.345 10.600 8.926 1.00 72.56 105 VAL A O 1
ATOM 805 N N . GLN A 1 106 ? 1.459 12.258 10.137 1.00 73.88 106 GLN A N 1
ATOM 806 C CA . GLN A 1 106 ? 1.441 11.613 11.439 1.00 73.88 106 GLN A CA 1
ATOM 807 C C . GLN A 1 106 ? 0.030 11.152 11.806 1.00 73.88 106 GLN A C 1
ATOM 809 O O . GLN A 1 106 ? -0.954 11.872 11.621 1.00 73.88 106 GLN A O 1
ATOM 814 N N . VAL A 1 107 ? -0.027 9.959 12.381 1.00 82.94 107 VAL A N 1
ATOM 815 C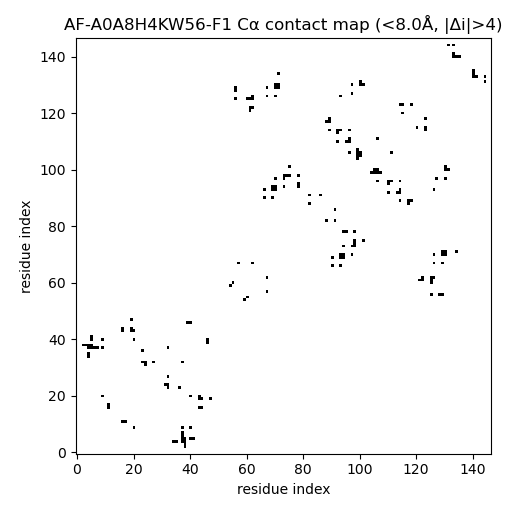 CA . VAL A 1 107 ? -1.210 9.363 13.001 1.00 82.94 107 VAL A CA 1
ATOM 816 C C . VAL A 1 107 ? -1.121 9.601 14.502 1.00 82.94 107 VAL A C 1
ATOM 818 O O . VAL A 1 107 ? -0.028 9.525 15.063 1.00 82.94 107 VAL A O 1
ATOM 821 N N . LYS A 1 108 ? -2.242 9.891 15.163 1.00 86.19 108 LYS A N 1
ATOM 822 C CA . LYS A 1 108 ? -2.252 10.015 16.627 1.00 86.19 108 LYS A CA 1
ATOM 823 C C . LYS A 1 108 ? -2.044 8.650 17.277 1.00 86.19 108 LYS A C 1
ATOM 825 O O . LYS A 1 108 ? -2.599 7.654 16.812 1.00 86.19 108 LYS A O 1
ATOM 830 N N . ASP A 1 109 ? -1.335 8.625 18.403 1.00 90.38 109 ASP A N 1
ATOM 831 C CA . ASP A 1 109 ? -1.084 7.389 19.156 1.00 90.38 109 ASP A CA 1
ATOM 832 C C . ASP A 1 109 ? -2.388 6.658 19.508 1.00 90.38 109 ASP A C 1
ATOM 834 O O . ASP A 1 109 ? -2.488 5.453 19.303 1.00 90.38 109 ASP A O 1
ATOM 838 N N . GLU A 1 110 ? -3.425 7.397 19.915 1.00 91.38 110 GLU A N 1
ATOM 839 C CA . GLU A 1 110 ? -4.756 6.858 20.226 1.00 91.38 110 GLU A CA 1
ATOM 840 C C . GLU A 1 110 ? -5.396 6.136 19.028 1.00 91.38 110 GLU A C 1
ATOM 842 O O . GLU A 1 110 ? -5.919 5.031 19.172 1.00 91.38 110 GLU A O 1
ATOM 847 N N . THR A 1 111 ? -5.321 6.722 17.827 1.00 89.06 111 THR A N 1
ATOM 848 C CA . THR A 1 111 ? -5.838 6.107 16.595 1.00 89.06 111 THR A CA 1
ATOM 849 C C . THR A 1 111 ? -5.060 4.830 16.269 1.00 89.06 111 THR A C 1
ATOM 851 O O . THR A 1 111 ? -5.634 3.817 15.864 1.00 89.06 111 THR A O 1
ATOM 854 N N . PHE A 1 112 ? -3.741 4.859 16.466 1.00 89.88 112 PHE A N 1
ATOM 855 C CA . PHE A 1 112 ? -2.866 3.727 16.184 1.00 89.88 112 PHE A CA 1
ATOM 856 C C . PHE A 1 112 ? -3.061 2.577 17.187 1.00 89.88 112 PHE A C 1
ATOM 858 O O . PHE A 1 112 ? -3.088 1.408 16.796 1.00 89.88 112 PHE A O 1
ATOM 865 N N . ASP A 1 113 ? -3.239 2.888 18.471 1.00 93.38 113 ASP A N 1
ATOM 866 C CA . ASP A 1 113 ? -3.605 1.934 19.524 1.00 93.38 113 ASP A CA 1
ATOM 867 C C . ASP A 1 113 ? -4.974 1.308 19.268 1.00 93.38 113 ASP A C 1
ATOM 869 O O . ASP A 1 113 ? -5.139 0.094 19.417 1.00 93.38 113 ASP A O 1
ATOM 873 N N . TRP A 1 114 ? -5.930 2.103 18.792 1.00 94.38 114 TRP A N 1
ATOM 874 C CA . TRP A 1 114 ? -7.244 1.608 18.408 1.00 94.38 114 TRP A CA 1
ATOM 875 C C . TRP A 1 114 ? -7.177 0.615 17.237 1.00 94.38 114 TRP A C 1
ATOM 877 O O . TRP A 1 114 ? -7.735 -0.477 17.335 1.00 94.38 114 TRP A O 1
ATOM 887 N N . LEU A 1 115 ? -6.410 0.902 16.175 1.00 93.38 115 LEU A N 1
ATOM 888 C CA . LEU A 1 115 ? -6.207 -0.061 15.082 1.00 93.38 115 LEU A CA 1
ATOM 889 C C . LEU A 1 115 ? -5.538 -1.358 15.573 1.00 93.38 115 LEU A C 1
ATOM 891 O O . LEU A 1 115 ? -5.945 -2.450 15.164 1.00 93.38 115 LEU A O 1
ATOM 895 N N . LYS A 1 116 ? -4.531 -1.245 16.451 1.00 94.19 116 LYS A N 1
ATOM 896 C CA . LYS A 1 116 ? -3.834 -2.389 17.064 1.00 94.19 116 LYS A CA 1
ATOM 897 C C . LYS A 1 116 ? -4.771 -3.275 17.883 1.00 94.19 116 LYS A C 1
ATOM 899 O O . LYS A 1 116 ? -4.591 -4.487 17.891 1.00 94.19 116 LYS A O 1
ATOM 904 N N . ALA A 1 117 ? -5.774 -2.703 18.546 1.00 96.44 117 ALA A N 1
ATOM 905 C CA . ALA A 1 117 ? -6.762 -3.480 19.293 1.00 96.44 117 ALA A CA 1
ATOM 906 C C . ALA A 1 117 ? -7.672 -4.327 18.379 1.00 96.44 117 ALA A C 1
ATOM 908 O O . ALA A 1 117 ? -8.184 -5.360 18.805 1.00 96.44 117 ALA A O 1
ATOM 909 N N . LEU A 1 118 ? -7.849 -3.912 17.119 1.00 95.44 118 LEU A N 1
ATOM 910 C CA . LEU A 1 118 ? -8.753 -4.536 16.144 1.00 95.44 118 LEU A CA 1
ATOM 911 C C . LEU A 1 118 ? -8.038 -5.437 15.121 1.00 95.44 118 LEU A C 1
ATOM 913 O O . LEU A 1 118 ? -8.689 -6.077 14.287 1.00 95.44 118 LEU A O 1
ATOM 917 N N . SER A 1 119 ? -6.704 -5.461 15.139 1.00 94.12 119 SER A N 1
ATOM 918 C CA . SER A 1 119 ? -5.888 -6.030 14.063 1.00 94.12 119 SER A CA 1
ATOM 919 C C . SER A 1 119 ? -4.666 -6.770 14.591 1.00 94.12 119 SER A C 1
ATOM 921 O O . SER A 1 119 ? -4.106 -6.436 15.631 1.00 94.12 119 SER A O 1
ATOM 923 N N . SER A 1 120 ? -4.191 -7.754 13.832 1.00 95.31 120 SER A N 1
ATOM 924 C CA . SER A 1 120 ? -2.872 -8.336 14.081 1.00 95.31 120 SER A CA 1
ATOM 925 C C . SER A 1 120 ? -1.751 -7.345 13.735 1.00 95.31 120 SER A C 1
ATOM 927 O O . SER A 1 120 ? -1.931 -6.433 12.929 1.00 95.31 120 SER A O 1
ATOM 929 N N . HIS A 1 121 ? -0.549 -7.564 14.278 1.00 93.44 121 HIS A N 1
ATOM 930 C CA . HIS A 1 121 ? 0.633 -6.763 13.932 1.00 93.44 121 HIS A CA 1
ATOM 931 C C . HIS A 1 121 ? 0.922 -6.757 12.423 1.00 93.44 121 HIS A C 1
ATOM 933 O O . HIS A 1 121 ? 1.338 -5.735 11.883 1.00 93.44 121 HIS A O 1
ATOM 939 N N . GLN A 1 122 ? 0.680 -7.880 11.741 1.00 94.38 122 GLN A N 1
ATOM 940 C CA . GLN A 1 122 ? 0.844 -7.978 10.293 1.00 94.38 122 GLN A CA 1
ATOM 941 C C . GLN A 1 122 ? -0.154 -7.074 9.559 1.00 94.38 122 GLN A C 1
ATOM 943 O O . GLN A 1 122 ? 0.249 -6.291 8.705 1.00 94.38 122 GLN A O 1
ATOM 948 N N . GLU A 1 123 ? -1.434 -7.132 9.925 1.00 94.06 123 GLU A N 1
ATOM 949 C CA . GLU A 1 123 ? -2.471 -6.291 9.316 1.00 94.06 123 GLU A CA 1
ATOM 950 C C . GLU A 1 123 ? -2.202 -4.799 9.546 1.00 94.06 123 GLU A C 1
ATOM 952 O O . GLU A 1 123 ? -2.381 -4.006 8.629 1.00 94.06 123 GLU A O 1
ATOM 957 N N . VAL A 1 124 ? -1.712 -4.409 10.731 1.00 92.25 124 VAL A N 1
ATOM 958 C CA . VAL A 1 124 ? -1.319 -3.015 11.010 1.00 92.25 124 VAL A CA 1
ATOM 959 C C . VAL A 1 124 ? -0.238 -2.548 10.033 1.00 92.25 124 VAL A C 1
ATOM 961 O O . VAL A 1 124 ? -0.360 -1.474 9.445 1.00 92.25 124 VAL A O 1
ATOM 964 N N . VAL A 1 125 ? 0.804 -3.359 9.825 1.00 91.38 125 VAL A N 1
ATOM 965 C CA . VAL A 1 125 ? 1.878 -3.042 8.871 1.00 91.38 125 VAL A CA 1
ATOM 966 C C . VAL A 1 125 ? 1.330 -2.943 7.450 1.00 91.38 125 VAL A C 1
ATOM 968 O O . VAL A 1 125 ? 1.691 -2.024 6.721 1.00 91.38 125 VAL A O 1
ATOM 971 N N . GLU A 1 126 ? 0.448 -3.857 7.054 1.00 92.25 126 GLU A N 1
ATOM 972 C CA . GLU A 1 126 ? -0.131 -3.884 5.710 1.00 92.25 126 GLU A CA 1
ATOM 973 C C . GLU A 1 126 ? -1.067 -2.691 5.444 1.00 92.25 126 GLU A C 1
ATOM 975 O O . GLU A 1 126 ? -1.033 -2.137 4.344 1.00 92.25 126 GLU A O 1
ATOM 980 N N . VAL A 1 127 ? -1.838 -2.232 6.439 1.00 89.94 127 VAL A N 1
ATOM 981 C CA . VAL A 1 127 ? -2.657 -1.007 6.341 1.00 89.94 127 VAL A CA 1
ATOM 982 C C . VAL A 1 127 ? -1.756 0.208 6.116 1.00 89.94 127 VAL A C 1
ATOM 984 O O . VAL A 1 127 ? -1.907 0.917 5.122 1.00 89.94 127 VAL A O 1
ATOM 987 N N . VAL A 1 128 ? -0.748 0.394 6.972 1.00 87.62 128 VAL A N 1
ATOM 988 C CA . VAL A 1 128 ? 0.197 1.521 6.873 1.00 87.62 128 VAL A CA 1
ATOM 989 C C . VAL A 1 128 ? 0.964 1.492 5.545 1.00 87.62 128 VAL A C 1
ATOM 991 O O . VAL A 1 128 ? 1.117 2.522 4.888 1.00 87.62 128 VAL A O 1
ATOM 994 N N . ALA A 1 129 ? 1.408 0.310 5.110 1.00 87.69 129 ALA A N 1
ATOM 995 C CA . ALA A 1 129 ? 2.085 0.112 3.830 1.00 87.69 129 ALA A CA 1
ATOM 996 C C . ALA A 1 129 ? 1.192 0.471 2.629 1.00 87.69 129 ALA A C 1
ATOM 998 O O . ALA A 1 129 ? 1.689 0.981 1.626 1.00 87.69 129 ALA A O 1
ATOM 999 N N . THR A 1 130 ? -0.115 0.225 2.729 1.00 84.88 130 THR A N 1
ATOM 1000 C CA . THR A 1 130 ? -1.097 0.545 1.682 1.00 84.88 130 THR A CA 1
ATOM 1001 C C . THR A 1 130 ? -1.387 2.048 1.607 1.00 84.88 130 THR A C 1
ATOM 1003 O O . THR A 1 130 ? -1.549 2.597 0.512 1.00 84.88 130 THR A O 1
ATOM 1006 N N . ASP A 1 131 ? -1.426 2.740 2.746 1.00 75.25 131 ASP A N 1
ATOM 1007 C CA . ASP A 1 131 ? -1.709 4.179 2.802 1.00 75.25 131 ASP A CA 1
ATOM 1008 C C . ASP A 1 131 ? -0.507 5.078 2.553 1.00 75.25 131 ASP A C 1
ATOM 1010 O O . ASP A 1 131 ? -0.659 6.137 1.942 1.00 75.25 131 ASP A O 1
ATOM 1014 N N . GLY A 1 132 ? 0.698 4.624 2.897 1.00 67.81 132 GLY A N 1
ATOM 1015 C CA . GLY A 1 132 ? 1.941 5.290 2.502 1.00 67.81 132 GLY A CA 1
ATOM 1016 C C . GLY A 1 132 ? 2.153 5.349 0.982 1.00 67.81 132 GLY A C 1
ATOM 1017 O O . GLY A 1 132 ? 3.071 6.016 0.509 1.00 67.81 132 GLY A O 1
ATOM 1018 N N . MET A 1 133 ? 1.313 4.675 0.185 1.00 64.12 133 MET A N 1
ATOM 1019 C CA . MET A 1 133 ? 1.417 4.708 -1.266 1.00 64.12 133 MET A CA 1
ATOM 1020 C C . MET A 1 133 ? 0.913 6.031 -1.866 1.00 64.12 133 MET A C 1
ATOM 1022 O O . MET A 1 133 ? -0.274 6.346 -1.727 1.00 64.12 133 MET A O 1
ATOM 1026 N N . PRO A 1 134 ? 1.715 6.760 -2.674 1.00 55.69 134 PRO A N 1
ATOM 1027 C CA . PRO A 1 134 ? 1.183 7.762 -3.592 1.00 55.69 134 PRO A CA 1
ATOM 1028 C C . PRO A 1 134 ? 0.064 7.176 -4.468 1.00 55.69 134 PRO A C 1
ATOM 1030 O O . PRO A 1 134 ? 0.282 6.341 -5.350 1.00 55.69 134 PRO A O 1
ATOM 1033 N N . LYS A 1 135 ? -1.171 7.622 -4.212 1.00 58.09 135 LYS A N 1
ATOM 1034 C CA . LYS A 1 135 ? -2.371 7.117 -4.884 1.00 58.09 135 LYS A CA 1
ATOM 1035 C C . LYS A 1 135 ? -2.310 7.474 -6.381 1.00 58.09 135 LYS A C 1
ATOM 1037 O O . LYS A 1 135 ? -2.288 8.651 -6.748 1.00 58.09 135 LYS A O 1
ATOM 1042 N N . GLN A 1 136 ? -2.329 6.458 -7.253 1.00 45.53 136 GLN A N 1
ATOM 1043 C CA . GLN A 1 136 ? -2.116 6.585 -8.711 1.00 45.53 136 GLN A CA 1
ATOM 1044 C C . GLN A 1 136 ? -3.111 7.511 -9.442 1.00 45.53 136 GLN A C 1
ATOM 1046 O O . GLN A 1 136 ? -2.831 7.958 -10.552 1.00 45.53 136 GLN A O 1
ATOM 1051 N N . HIS A 1 137 ? -4.256 7.822 -8.828 1.00 44.41 137 HIS A N 1
ATOM 1052 C CA . HIS A 1 137 ? -5.304 8.675 -9.400 1.00 44.41 137 HIS A CA 1
ATOM 1053 C C . HIS A 1 137 ? -5.215 10.146 -8.957 1.00 44.41 137 HIS A C 1
ATOM 1055 O O . HIS A 1 137 ? -6.016 10.972 -9.397 1.00 44.41 137 HIS A O 1
ATOM 1061 N N . SER A 1 138 ? -4.254 10.508 -8.099 1.00 41.16 138 SER A N 1
ATOM 1062 C CA . SER A 1 138 ? -4.068 11.902 -7.694 1.00 41.16 138 SER A CA 1
ATOM 1063 C C . SER A 1 138 ? -3.434 12.709 -8.829 1.00 41.16 138 SER A C 1
ATOM 1065 O O . SER A 1 138 ? -2.289 12.487 -9.218 1.00 41.16 138 SER A O 1
ATOM 1067 N N . SER A 1 139 ? -4.151 13.728 -9.313 1.00 38.28 139 SER A N 1
ATOM 1068 C CA . SER A 1 139 ? -3.649 14.729 -10.272 1.00 38.28 139 SER A CA 1
ATOM 1069 C C . SER A 1 139 ? -2.470 15.557 -9.735 1.00 38.28 139 SER A C 1
ATOM 1071 O O . SER A 1 139 ? -1.829 16.301 -10.482 1.00 38.28 139 SER A O 1
ATOM 1073 N N . ARG A 1 140 ? -2.161 15.409 -8.443 1.00 38.94 140 ARG A N 1
ATOM 1074 C CA . ARG A 1 140 ? -0.955 15.899 -7.785 1.00 38.94 140 ARG A CA 1
ATOM 1075 C C . ARG A 1 140 ? -0.163 14.691 -7.302 1.00 38.94 140 ARG A C 1
ATOM 1077 O O . ARG A 1 140 ? -0.366 14.218 -6.186 1.00 38.94 140 ARG A O 1
ATOM 1084 N N . MET A 1 141 ? 0.729 14.193 -8.148 1.00 39.50 141 MET A N 1
ATOM 1085 C CA . MET A 1 141 ? 1.805 13.312 -7.710 1.00 39.50 141 MET A CA 1
ATOM 1086 C C . MET A 1 141 ? 2.739 14.169 -6.852 1.00 39.50 141 MET A C 1
ATOM 1088 O O . MET A 1 141 ? 3.517 14.965 -7.377 1.00 39.50 141 MET A O 1
ATOM 1092 N N . ASN A 1 142 ? 2.544 14.131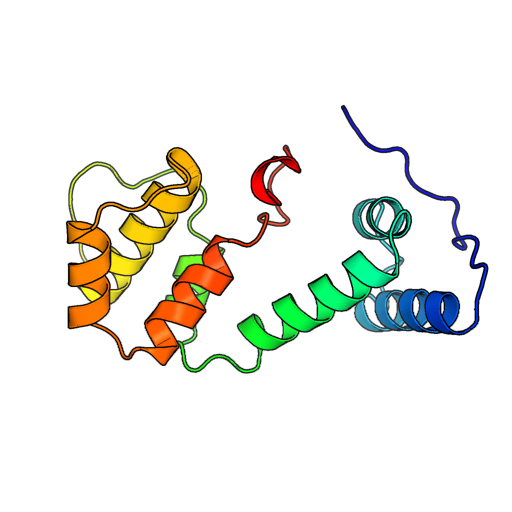 -5.535 1.00 35.25 142 ASN A N 1
ATOM 1093 C CA . ASN A 1 142 ? 3.337 14.916 -4.601 1.00 35.25 142 ASN A CA 1
ATOM 1094 C C . ASN A 1 142 ? 4.493 14.039 -4.115 1.00 35.25 142 ASN A C 1
ATOM 1096 O O . ASN A 1 142 ? 4.310 13.192 -3.247 1.00 35.25 142 ASN A O 1
ATOM 1100 N N . LEU A 1 143 ? 5.667 14.217 -4.721 1.00 33.44 143 LEU A N 1
ATOM 1101 C CA . LEU A 1 143 ? 6.889 13.469 -4.396 1.00 33.44 143 LEU A CA 1
ATOM 1102 C C . LEU A 1 143 ? 7.407 13.748 -2.973 1.00 33.44 143 LEU A C 1
ATOM 1104 O O . LEU A 1 143 ? 8.289 13.046 -2.500 1.00 33.44 143 LEU A O 1
ATOM 1108 N N . THR A 1 144 ? 6.847 14.735 -2.268 1.00 28.69 144 THR A N 1
ATOM 1109 C CA . THR A 1 144 ? 7.166 15.039 -0.865 1.00 28.69 144 THR A CA 1
ATOM 1110 C C . THR A 1 144 ? 6.681 13.986 0.129 1.00 28.69 144 THR A C 1
ATOM 1112 O O . THR A 1 144 ? 7.046 14.081 1.285 1.00 28.69 144 THR A O 1
ATOM 1115 N N . ALA A 1 145 ? 5.883 12.998 -0.288 1.00 30.42 145 ALA A N 1
ATOM 1116 C CA . ALA A 1 145 ? 5.494 11.871 0.568 1.00 30.42 145 ALA A CA 1
ATOM 1117 C C . ALA A 1 145 ? 6.503 10.700 0.541 1.00 30.42 145 ALA A C 1
ATOM 1119 O O . ALA A 1 145 ? 6.232 9.650 1.112 1.00 30.42 145 ALA A O 1
ATOM 1120 N N . LEU A 1 146 ? 7.640 10.854 -0.151 1.00 28.31 146 LEU A N 1
ATOM 1121 C CA . LEU A 1 146 ? 8.729 9.865 -0.196 1.00 28.31 146 LEU A CA 1
ATOM 1122 C C . LEU A 1 146 ? 9.866 10.160 0.801 1.00 28.31 146 LEU A C 1
ATOM 1124 O O . LEU A 1 146 ? 10.856 9.430 0.800 1.00 28.31 146 LEU A O 1
ATOM 1128 N N . PHE A 1 147 ? 9.734 11.201 1.632 1.00 30.25 147 PHE A N 1
ATOM 1129 C CA . PHE A 1 147 ? 10.695 11.582 2.670 1.00 30.25 147 PHE A CA 1
ATOM 1130 C C . PHE A 1 147 ? 9.982 12.096 3.917 1.00 30.25 147 PHE A C 1
ATOM 1132 O O . PHE A 1 147 ? 9.022 12.881 3.749 1.00 30.25 147 PHE A O 1
#

Organism: NCBI:txid2364996

Foldseek 3Di:
DDQFFADPVHDDDDPVLVVLSVVQQVVQPPHGQDSVNRSVSVPSVVSVVVVVLVCCLQPVAPDDPLLLCLLLVLDDDDDDDDDDPPDDQLSVLLSQQLNCCVPPVDDDPVSLVSNVVVDPPRVSVSSVSSSLDQRPPDPDSDCVSVD

Radius of gyration: 17.7 Å; Cα contacts (8 Å, |Δi|>4): 110; chains: 1; bounding box: 46×32×47 Å